Protein AF-A0A4R4FA27-F1 (afdb_monomer)

Foldseek 3Di:
DVLVVLLVVLQVLLVVLQVLLVCLLVLHDDLPPDCCVVDDPVVVVVVVPDDPVVSNVSSNVSSVLSNLSSQLSNLCSCCSPPHVVSPVVSVVSVVVSVVVVVVVVVVVVVD

Organism: NCBI:txid1796622

Structure (mmCIF, N/CA/C/O backbone):
data_AF-A0A4R4FA27-F1
#
_entry.id   AF-A0A4R4FA27-F1
#
loop_
_atom_site.group_PDB
_atom_site.id
_atom_site.type_symbol
_atom_site.label_atom_id
_atom_site.label_alt_id
_atom_site.label_comp_id
_atom_site.label_asym_id
_atom_site.label_entity_id
_atom_site.label_seq_id
_atom_site.pdbx_PDB_ins_code
_atom_site.Cartn_x
_atom_site.Cartn_y
_atom_site.Cartn_z
_atom_site.occupancy
_atom_site.B_iso_or_equiv
_atom_site.auth_seq_id
_atom_site.auth_comp_id
_atom_site.auth_asym_id
_atom_site.auth_atom_id
_atom_site.pdbx_PDB_model_num
ATOM 1 N N . MET A 1 1 ? 18.145 4.174 -18.993 1.00 73.12 1 MET A N 1
ATOM 2 C CA . MET A 1 1 ? 18.083 5.285 -18.007 1.00 73.12 1 MET A CA 1
ATOM 3 C C . MET A 1 1 ? 16.683 5.437 -17.420 1.00 73.12 1 MET A C 1
ATOM 5 O O . MET A 1 1 ? 16.555 5.297 -16.213 1.00 73.12 1 MET A O 1
ATOM 9 N N . ALA A 1 2 ? 15.638 5.653 -18.231 1.00 81.75 2 ALA A N 1
ATOM 10 C CA . ALA A 1 2 ? 14.260 5.809 -17.739 1.00 81.75 2 ALA A CA 1
ATOM 11 C C . ALA A 1 2 ? 13.735 4.589 -16.952 1.00 81.75 2 ALA A C 1
ATOM 13 O O . ALA A 1 2 ? 13.247 4.749 -15.841 1.00 81.75 2 ALA A O 1
ATOM 14 N N . GLU A 1 3 ? 13.915 3.372 -17.469 1.00 81.25 3 GLU A N 1
ATOM 15 C CA . GLU A 1 3 ? 13.501 2.121 -16.800 1.00 81.25 3 GLU A CA 1
ATOM 16 C C . GLU A 1 3 ? 14.136 1.946 -15.415 1.00 81.25 3 GLU A C 1
ATOM 18 O O . GLU A 1 3 ? 13.480 1.547 -14.454 1.00 81.25 3 GLU A O 1
ATOM 23 N N . LEU A 1 4 ? 15.412 2.319 -15.298 1.00 83.38 4 LEU A N 1
ATOM 24 C CA . LEU A 1 4 ? 16.185 2.241 -14.061 1.00 83.38 4 LEU A CA 1
ATOM 25 C C . LEU A 1 4 ? 15.641 3.230 -13.017 1.00 83.38 4 LEU A C 1
ATOM 27 O O . LEU A 1 4 ? 15.466 2.870 -11.857 1.00 83.38 4 LEU A O 1
ATOM 31 N N . ILE A 1 5 ? 15.280 4.445 -13.445 1.00 87.69 5 ILE A N 1
ATOM 32 C CA . ILE A 1 5 ? 14.634 5.453 -12.589 1.00 87.69 5 ILE A CA 1
ATOM 33 C C . ILE A 1 5 ? 13.259 4.963 -12.114 1.00 87.69 5 ILE A C 1
ATOM 35 O O . ILE A 1 5 ? 12.967 5.032 -10.921 1.00 87.69 5 ILE A O 1
ATOM 39 N N . ILE A 1 6 ? 12.426 4.437 -13.019 1.00 86.81 6 ILE A N 1
ATOM 40 C CA . ILE A 1 6 ? 11.079 3.950 -12.677 1.00 86.81 6 ILE A CA 1
ATOM 41 C C . ILE A 1 6 ? 11.171 2.790 -11.681 1.00 86.81 6 ILE A C 1
ATOM 43 O O . ILE A 1 6 ? 10.471 2.788 -10.673 1.00 86.81 6 ILE A O 1
ATOM 47 N N . THR A 1 7 ? 12.087 1.850 -11.911 1.00 86.00 7 THR A N 1
ATOM 48 C CA . THR A 1 7 ? 12.325 0.718 -11.008 1.00 86.00 7 THR A CA 1
ATOM 49 C C . THR A 1 7 ? 12.705 1.183 -9.603 1.00 86.00 7 THR A C 1
ATOM 51 O O . THR A 1 7 ? 12.173 0.672 -8.618 1.00 86.00 7 THR A O 1
ATOM 54 N N . VAL A 1 8 ? 13.590 2.180 -9.492 1.00 88.81 8 VAL A N 1
ATOM 55 C CA . VAL A 1 8 ? 13.981 2.760 -8.198 1.00 88.81 8 VAL A CA 1
ATOM 56 C C . VAL A 1 8 ? 12.784 3.405 -7.499 1.00 88.81 8 VAL A C 1
ATOM 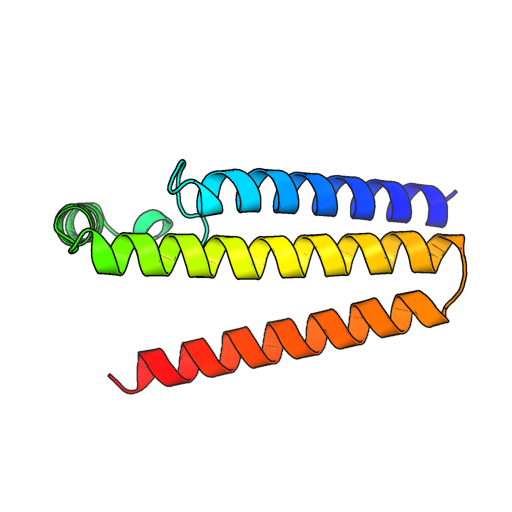58 O O . VAL A 1 8 ? 12.597 3.197 -6.301 1.00 88.81 8 VAL A O 1
ATOM 61 N N . ILE A 1 9 ? 11.934 4.131 -8.230 1.00 90.88 9 ILE A N 1
ATOM 62 C CA . ILE A 1 9 ? 10.705 4.718 -7.677 1.00 90.88 9 ILE A CA 1
ATOM 63 C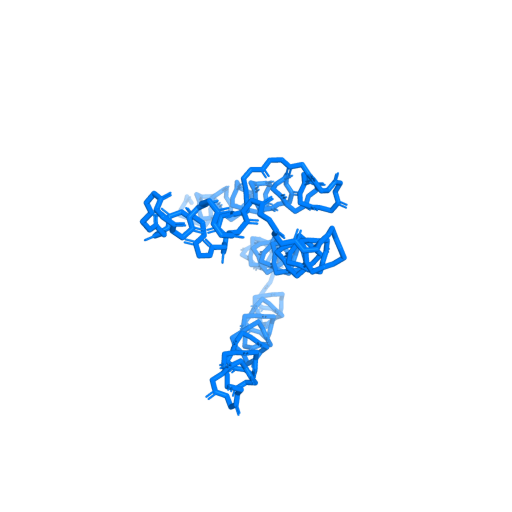 C . ILE A 1 9 ? 9.764 3.619 -7.167 1.00 90.88 9 ILE A C 1
ATOM 65 O O . ILE A 1 9 ? 9.286 3.704 -6.036 1.00 90.88 9 ILE A O 1
ATOM 69 N N . CYS A 1 10 ? 9.536 2.562 -7.951 1.00 89.19 10 CYS A N 1
ATOM 70 C CA . CYS A 1 10 ? 8.713 1.426 -7.534 1.00 89.19 10 CYS A CA 1
ATOM 71 C C . CYS A 1 10 ? 9.269 0.755 -6.270 1.00 89.19 10 CYS A C 1
ATOM 73 O O . CYS A 1 10 ? 8.511 0.474 -5.344 1.00 89.19 10 CYS A O 1
ATOM 75 N N . ALA A 1 11 ? 10.586 0.550 -6.192 1.00 88.12 11 ALA A N 1
ATOM 76 C CA . ALA A 1 11 ? 11.229 -0.029 -5.016 1.00 88.12 11 ALA A CA 1
ATOM 77 C C . ALA A 1 11 ? 11.057 0.858 -3.771 1.00 88.12 11 ALA A C 1
ATOM 79 O O . ALA A 1 11 ? 10.706 0.358 -2.703 1.00 88.12 11 ALA A O 1
ATOM 80 N N . LEU A 1 12 ? 11.237 2.176 -3.907 1.00 92.31 12 LEU A N 1
ATOM 81 C CA . LEU A 1 12 ? 11.024 3.130 -2.815 1.00 92.31 12 LEU A CA 1
ATOM 82 C C . LEU A 1 12 ? 9.573 3.108 -2.318 1.00 92.31 12 LEU A C 1
ATOM 84 O O . LEU A 1 12 ? 9.339 3.024 -1.112 1.00 92.31 12 LEU A O 1
ATOM 88 N N . LEU A 1 13 ? 8.600 3.130 -3.233 1.00 91.56 13 LEU A N 1
ATOM 89 C CA . LEU A 1 13 ? 7.179 3.052 -2.887 1.00 91.56 13 LEU A CA 1
ATOM 90 C C . LEU A 1 13 ? 6.836 1.726 -2.199 1.00 91.56 13 LEU A C 1
ATOM 92 O O . LEU A 1 13 ? 6.138 1.729 -1.185 1.00 91.56 13 LEU A O 1
ATOM 96 N N . ALA A 1 14 ? 7.372 0.607 -2.693 1.00 91.81 14 ALA A N 1
ATOM 97 C CA . ALA A 1 14 ? 7.180 -0.700 -2.076 1.00 91.81 14 ALA A CA 1
ATOM 98 C C . ALA A 1 14 ? 7.694 -0.719 -0.630 1.00 91.81 14 ALA A C 1
ATOM 100 O O . ALA A 1 14 ? 6.975 -1.147 0.273 1.00 91.81 14 ALA A O 1
ATOM 101 N N . VAL A 1 15 ? 8.902 -0.199 -0.392 1.00 92.62 15 VAL A N 1
ATOM 102 C CA . VAL A 1 15 ? 9.510 -0.133 0.945 1.00 92.62 15 VAL A CA 1
ATOM 103 C C . VAL A 1 15 ? 8.697 0.755 1.885 1.00 92.62 15 VAL A C 1
ATOM 105 O O . VAL A 1 15 ? 8.403 0.338 3.004 1.00 92.62 15 VAL A O 1
ATOM 108 N N . LEU A 1 16 ? 8.280 1.946 1.445 1.00 91.69 16 LEU A N 1
ATOM 109 C CA . LEU A 1 16 ? 7.464 2.851 2.262 1.00 91.69 16 LEU A CA 1
ATOM 110 C C . LEU A 1 16 ? 6.130 2.208 2.664 1.00 91.69 16 LEU A C 1
ATOM 112 O O . LEU A 1 16 ? 5.755 2.237 3.839 1.00 91.69 16 LEU A O 1
ATOM 116 N N . CYS A 1 17 ? 5.440 1.574 1.712 1.00 90.50 17 CYS A N 1
ATOM 117 C CA . CYS A 1 17 ? 4.193 0.863 1.980 1.00 90.50 17 CYS A CA 1
ATOM 118 C C . CYS A 1 17 ? 4.400 -0.346 2.902 1.00 90.50 17 CYS A C 1
ATOM 120 O O . CYS A 1 17 ? 3.561 -0.598 3.767 1.00 90.50 17 CYS A O 1
ATOM 122 N N . LEU A 1 18 ? 5.516 -1.064 2.766 1.00 91.00 18 LEU A N 1
ATOM 123 C CA . LEU A 1 18 ? 5.845 -2.210 3.609 1.00 91.00 18 LEU A CA 1
ATOM 124 C C . LEU A 1 18 ? 6.137 -1.784 5.053 1.00 91.00 18 LEU A C 1
ATOM 126 O O . LEU A 1 18 ? 5.587 -2.370 5.983 1.00 91.00 18 LEU A O 1
ATOM 130 N N . ILE A 1 19 ? 6.940 -0.732 5.244 1.00 91.06 19 ILE A N 1
ATOM 131 C CA . ILE A 1 19 ? 7.225 -0.149 6.562 1.00 91.06 19 ILE A CA 1
ATOM 132 C C . ILE A 1 19 ? 5.917 0.264 7.236 1.00 91.06 19 ILE A C 1
ATOM 134 O O . ILE A 1 19 ? 5.646 -0.141 8.368 1.00 91.06 19 ILE A O 1
ATOM 138 N N . TYR A 1 20 ? 5.075 1.020 6.530 1.00 87.56 20 TYR A N 1
ATOM 139 C CA . TYR A 1 20 ? 3.782 1.438 7.059 1.00 87.56 20 TYR A CA 1
ATOM 140 C C . TYR A 1 20 ? 2.875 0.238 7.383 1.00 87.56 20 TYR A C 1
ATOM 142 O O . TYR A 1 20 ? 2.278 0.196 8.458 1.00 87.56 20 TYR A O 1
ATOM 150 N N . GLY A 1 21 ? 2.829 -0.777 6.513 1.00 86.19 21 GLY A N 1
ATOM 151 C CA . GLY A 1 21 ? 2.091 -2.016 6.754 1.00 86.19 21 GLY A CA 1
ATOM 152 C C . GLY A 1 21 ? 2.553 -2.749 8.018 1.00 86.19 21 G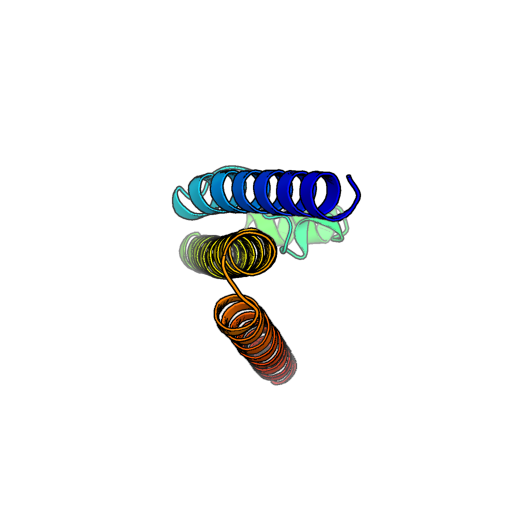LY A C 1
ATOM 153 O O . GLY A 1 21 ? 1.717 -3.194 8.801 1.00 86.19 21 GLY A O 1
ATOM 154 N N . ILE A 1 22 ? 3.865 -2.806 8.280 1.00 88.38 22 ILE A N 1
ATOM 155 C CA . ILE A 1 22 ? 4.431 -3.394 9.507 1.00 88.38 22 ILE A CA 1
ATOM 156 C C . ILE A 1 22 ? 3.994 -2.603 10.742 1.00 88.38 22 ILE A C 1
ATOM 158 O O . ILE A 1 22 ? 3.555 -3.208 11.722 1.00 88.38 22 ILE A O 1
ATOM 162 N N . PHE A 1 23 ? 4.084 -1.271 10.719 1.00 86.00 23 PHE A N 1
ATOM 163 C CA . PHE A 1 23 ? 3.616 -0.441 11.835 1.00 86.00 23 PHE A CA 1
ATOM 164 C C . PHE A 1 23 ? 2.121 -0.647 12.099 1.00 86.00 23 PHE A C 1
ATOM 166 O O . PHE A 1 23 ? 1.728 -0.876 13.246 1.00 86.00 23 PHE A O 1
ATOM 173 N N . ALA A 1 24 ? 1.310 -0.656 11.039 1.00 84.62 24 ALA A N 1
ATOM 174 C CA . ALA A 1 24 ? -0.124 -0.872 11.136 1.00 84.62 24 ALA A CA 1
ATOM 175 C C . ALA A 1 24 ? -0.467 -2.278 11.660 1.00 84.62 24 ALA A C 1
ATOM 177 O O . ALA A 1 24 ? -1.347 -2.419 12.505 1.00 84.62 24 ALA A O 1
ATOM 178 N N . TRP A 1 25 ? 0.276 -3.311 11.250 1.00 85.12 25 TRP A N 1
ATOM 179 C CA . TRP A 1 25 ? 0.110 -4.682 11.748 1.00 85.12 25 TRP A CA 1
ATOM 180 C C . TRP A 1 25 ? 0.386 -4.803 13.252 1.00 85.12 25 TRP A C 1
ATOM 182 O O . TRP A 1 25 ? -0.256 -5.586 13.949 1.00 85.12 25 TRP A O 1
ATOM 192 N N . HIS A 1 26 ? 1.306 -3.986 13.769 1.00 85.56 26 HIS A N 1
ATOM 193 C CA . HIS A 1 26 ? 1.608 -3.890 15.198 1.00 85.56 26 HIS A CA 1
ATOM 194 C C . HIS A 1 26 ? 0.711 -2.890 15.945 1.00 85.56 26 HIS A C 1
ATOM 196 O O . HIS A 1 26 ? 1.005 -2.555 17.093 1.00 85.56 26 HIS A O 1
ATOM 202 N N . TYR A 1 27 ? -0.373 -2.410 15.323 1.00 80.38 27 TYR A N 1
ATOM 203 C CA . TYR A 1 27 ? -1.308 -1.436 15.900 1.00 80.38 27 TYR A CA 1
ATOM 204 C C . TYR A 1 27 ? -0.633 -0.121 16.331 1.00 80.38 27 TYR A C 1
ATOM 206 O O . TYR A 1 27 ? -1.038 0.505 17.317 1.00 80.38 27 TYR A O 1
ATOM 214 N N . ARG A 1 28 ? 0.435 0.279 15.627 1.00 74.56 28 ARG A N 1
ATOM 215 C CA . ARG A 1 28 ? 1.254 1.461 15.926 1.00 74.56 28 ARG A CA 1
ATOM 216 C C . ARG A 1 28 ? 1.160 2.503 14.816 1.00 74.56 28 ARG A C 1
ATOM 218 O O . ARG A 1 28 ? 1.019 2.175 13.643 1.00 74.56 28 ARG A O 1
ATOM 225 N N . GLY A 1 29 ? 1.334 3.764 15.207 1.00 71.00 29 GLY A N 1
ATOM 226 C CA . GLY A 1 29 ? 1.376 4.903 14.290 1.00 71.00 29 GLY A CA 1
ATOM 227 C C . GLY A 1 29 ? -0.007 5.394 13.847 1.00 71.00 29 GLY A C 1
ATOM 228 O O . GLY A 1 29 ? -1.023 4.780 14.181 1.00 71.00 29 GLY A O 1
ATOM 229 N N . PRO A 1 30 ? -0.067 6.527 13.133 1.00 67.44 30 PRO A N 1
ATOM 230 C CA . PRO A 1 30 ? -1.316 7.055 12.599 1.00 67.44 30 PRO A CA 1
ATOM 231 C C . PRO A 1 30 ? -1.841 6.144 11.485 1.00 67.44 30 PRO A C 1
ATOM 233 O O . PRO A 1 30 ? -1.082 5.738 10.607 1.00 67.44 30 PRO A O 1
ATOM 236 N N . ILE A 1 31 ? -3.141 5.841 11.490 1.00 68.06 31 ILE A N 1
ATOM 237 C CA . ILE A 1 31 ? -3.765 5.152 10.358 1.00 68.06 31 ILE A CA 1
ATOM 238 C C . ILE A 1 31 ? -4.009 6.200 9.269 1.00 68.06 31 ILE A C 1
ATOM 240 O O . ILE A 1 31 ? -4.947 6.989 9.361 1.00 68.06 31 ILE A O 1
ATOM 244 N N . LEU A 1 32 ? -3.171 6.187 8.232 1.00 61.94 32 LEU A N 1
ATOM 245 C CA . LEU A 1 32 ? -3.254 7.090 7.080 1.00 61.94 32 LEU A CA 1
ATOM 246 C C . LEU A 1 32 ? -4.580 6.970 6.311 1.00 61.94 32 LEU A C 1
ATOM 248 O O . LEU A 1 32 ? -5.005 7.912 5.655 1.00 61.94 32 LEU A O 1
ATOM 252 N N . MET A 1 33 ? -5.240 5.815 6.426 1.00 57.16 33 MET A N 1
ATOM 253 C CA . MET A 1 33 ? -6.507 5.498 5.761 1.00 57.16 33 MET A CA 1
ATOM 254 C C . MET A 1 33 ? -7.752 5.794 6.611 1.00 57.16 33 MET A C 1
ATOM 256 O O . MET A 1 33 ? -8.867 5.525 6.176 1.00 57.16 33 MET A O 1
ATOM 260 N N . ASN A 1 34 ? -7.581 6.262 7.849 1.00 57.12 34 ASN A N 1
ATOM 261 C CA . ASN A 1 34 ? -8.694 6.433 8.774 1.00 57.12 34 ASN A CA 1
ATOM 262 C C . ASN A 1 34 ? -9.290 7.838 8.621 1.00 57.12 34 ASN A C 1
ATOM 264 O O . ASN A 1 34 ? -8.558 8.812 8.422 1.00 57.12 34 ASN A O 1
ATOM 268 N N . LYS A 1 35 ? -10.616 7.942 8.796 1.00 55.41 35 LYS A N 1
ATOM 269 C CA . LYS A 1 35 ? -11.351 9.208 8.945 1.00 55.41 35 LYS A CA 1
ATOM 270 C C . LYS A 1 35 ? -10.607 10.184 9.857 1.00 55.41 35 LYS A C 1
ATOM 272 O O . LYS A 1 35 ? -10.615 11.367 9.579 1.00 55.41 35 LYS A O 1
ATOM 277 N N . TYR A 1 36 ? -9.87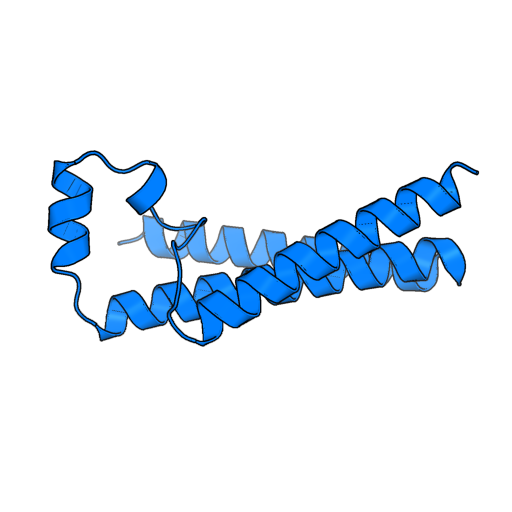9 9.690 10.859 1.00 52.66 36 TYR A N 1
ATOM 278 C CA . TYR A 1 36 ? -9.019 10.447 11.779 1.00 52.66 36 TYR A CA 1
ATOM 279 C C . TYR A 1 36 ? -8.175 11.592 11.193 1.00 52.66 36 TYR A C 1
ATOM 281 O O . TYR A 1 36 ? -8.001 12.607 11.869 1.00 52.66 36 TYR A O 1
ATOM 289 N N . LEU A 1 37 ? -7.609 11.436 9.991 1.00 54.09 37 LEU A N 1
ATOM 290 C CA . LEU A 1 37 ? -6.778 12.483 9.374 1.00 54.09 37 LEU A CA 1
ATOM 291 C C . LEU A 1 37 ? -7.594 13.618 8.762 1.00 54.09 37 LEU A C 1
ATOM 293 O O . LEU A 1 37 ? -7.110 14.743 8.690 1.00 54.09 37 LEU A O 1
ATOM 297 N N . LEU A 1 38 ? -8.816 13.310 8.335 1.00 56.72 38 LEU A N 1
ATOM 298 C CA . LEU A 1 38 ? -9.759 14.244 7.719 1.00 56.72 38 LEU A CA 1
ATOM 299 C C . LEU A 1 38 ? -10.872 14.670 8.691 1.00 56.72 38 LEU A C 1
ATOM 301 O O . LEU A 1 38 ? -11.672 15.541 8.367 1.00 56.72 38 LEU A O 1
ATOM 305 N N . ALA A 1 39 ? -10.915 14.052 9.869 1.00 58.75 39 ALA A N 1
ATOM 306 C CA . ALA A 1 39 ? -11.929 14.227 10.889 1.00 58.75 39 ALA A CA 1
ATOM 307 C C . ALA A 1 39 ? -11.751 15.552 11.631 1.00 58.75 39 ALA A C 1
ATOM 309 O O . ALA A 1 39 ? -10.628 15.957 11.960 1.00 58.75 39 ALA A O 1
ATOM 310 N N . SER A 1 40 ? -12.872 16.195 11.957 1.00 60.84 40 SER A N 1
ATOM 311 C CA . SER A 1 40 ? -12.877 17.366 12.838 1.00 60.84 40 SER A CA 1
ATOM 312 C C . SER A 1 40 ? -12.378 16.994 14.243 1.00 60.84 40 SER A C 1
ATOM 314 O O . SER A 1 40 ? -12.347 15.821 14.630 1.00 60.84 40 SER A O 1
ATOM 316 N N . ASP A 1 41 ? -11.995 17.980 15.057 1.00 65.44 41 ASP A N 1
ATOM 317 C CA . ASP A 1 41 ? -11.523 17.711 16.423 1.00 65.44 41 ASP A CA 1
ATOM 318 C C . ASP A 1 41 ? -12.592 17.053 17.322 1.00 65.44 41 ASP A C 1
ATOM 320 O O . ASP A 1 41 ? -12.249 16.393 18.307 1.00 65.44 41 ASP A O 1
ATOM 324 N N . GLU A 1 42 ? -13.876 17.155 16.966 1.00 60.38 42 GLU A N 1
ATOM 325 C CA . GLU A 1 42 ? -14.976 16.443 17.628 1.00 60.38 42 GLU A CA 1
ATOM 326 C C . GLU A 1 42 ? -15.046 14.967 17.211 1.00 60.38 42 GLU A C 1
ATOM 328 O O . GLU A 1 42 ? -15.149 14.084 18.067 1.00 60.38 42 GLU A O 1
ATOM 333 N N . GLU A 1 43 ? -14.891 14.669 15.921 1.00 59.12 43 GLU A N 1
ATOM 334 C CA . GLU A 1 43 ? -14.839 13.295 15.410 1.00 59.12 43 GLU A CA 1
ATOM 335 C C . GLU A 1 43 ? -13.595 12.549 15.911 1.00 59.12 43 GLU A C 1
ATOM 337 O O . GLU A 1 43 ? -13.681 11.376 16.275 1.00 59.12 43 GLU A O 1
ATOM 342 N N . LYS A 1 44 ? -12.450 13.233 16.048 1.00 63.00 44 LYS A N 1
ATOM 343 C CA . LYS A 1 44 ? -11.241 12.665 16.672 1.00 63.00 44 LYS A CA 1
ATOM 344 C C . LYS A 1 44 ? -11.471 12.236 18.123 1.00 63.00 44 LYS A C 1
ATOM 346 O O . LYS A 1 44 ? -10.879 11.247 18.563 1.00 63.00 44 LYS A O 1
ATOM 351 N N . ARG A 1 45 ? -12.318 12.955 18.876 1.00 60.72 45 ARG A N 1
ATOM 352 C CA . ARG A 1 45 ? -12.703 12.592 20.256 1.00 60.72 45 ARG A CA 1
ATOM 353 C C . ARG A 1 45 ? -13.674 11.414 20.285 1.00 60.72 45 ARG A C 1
ATOM 355 O O . ARG A 1 45 ? -13.561 10.578 21.178 1.00 60.72 45 ARG A O 1
ATOM 362 N N . ALA A 1 46 ? -14.593 11.329 19.325 1.00 60.28 46 ALA A N 1
ATOM 363 C CA . ALA A 1 46 ? -15.499 10.190 19.181 1.00 60.28 46 ALA A CA 1
ATOM 364 C C . ALA A 1 46 ? -14.736 8.910 18.803 1.00 60.28 46 ALA A C 1
ATOM 366 O O . ALA A 1 46 ? -14.898 7.877 19.449 1.00 60.28 46 ALA A O 1
ATOM 367 N N . LEU A 1 47 ? -13.811 9.005 17.848 1.00 60.06 47 LEU A N 1
ATOM 368 C CA . LEU A 1 47 ? -12.925 7.908 17.469 1.00 60.06 47 LEU A CA 1
ATOM 369 C C . LEU A 1 47 ? -11.951 7.515 18.603 1.00 60.06 47 LEU A C 1
ATOM 371 O O . LEU A 1 47 ? -11.559 6.356 18.705 1.00 60.06 47 LEU A O 1
ATOM 375 N N . ALA A 1 48 ? -11.603 8.432 19.519 1.00 62.50 48 ALA A N 1
ATOM 376 C CA . ALA A 1 48 ? -10.759 8.102 20.678 1.00 62.50 48 ALA A CA 1
ATOM 377 C C . ALA A 1 48 ? -11.497 7.207 21.686 1.00 62.50 48 ALA A C 1
ATOM 379 O O . ALA A 1 48 ? -10.867 6.537 22.504 1.00 62.50 48 ALA A O 1
ATOM 380 N N . ARG A 1 49 ? -12.833 7.198 21.612 1.00 66.25 49 ARG A N 1
ATOM 381 C CA . ARG A 1 49 ? -13.727 6.342 22.394 1.00 66.25 49 ARG A CA 1
ATOM 382 C C . ARG A 1 49 ? -14.137 5.071 21.646 1.00 66.25 49 ARG A C 1
ATOM 384 O O . ARG A 1 49 ? -14.933 4.314 22.196 1.00 66.25 49 ARG A O 1
ATOM 391 N N . GLN A 1 50 ? -13.618 4.818 20.437 1.00 67.94 50 GLN A N 1
ATOM 392 C CA . GLN A 1 50 ? -13.929 3.577 19.730 1.00 67.94 50 GLN A CA 1
ATOM 393 C C . GLN A 1 50 ? -13.495 2.354 20.547 1.00 67.94 50 GLN A C 1
ATOM 395 O O . GLN A 1 50 ? -12.425 2.369 21.174 1.00 67.94 50 GLN A O 1
ATOM 400 N N . PRO A 1 51 ? -14.280 1.264 20.501 1.00 75.56 51 PRO A N 1
ATOM 401 C CA . PRO A 1 51 ? -13.879 -0.006 21.073 1.00 75.56 51 PRO A CA 1
ATOM 402 C C . PRO A 1 51 ? -12.514 -0.421 20.521 1.00 75.56 51 PRO A C 1
ATOM 404 O O . PRO A 1 51 ? -12.241 -0.329 19.321 1.00 75.56 51 PRO A O 1
ATOM 407 N N . LYS A 1 52 ? -11.645 -0.930 21.399 1.00 76.44 52 LYS A N 1
ATOM 408 C CA . LYS A 1 52 ? -10.296 -1.397 21.030 1.00 76.44 52 LYS A CA 1
ATOM 409 C C . LYS A 1 52 ? -10.330 -2.423 19.888 1.00 76.44 52 LYS A C 1
ATOM 411 O O . LYS A 1 52 ? -9.387 -2.520 19.109 1.00 76.44 52 LYS A O 1
ATOM 416 N N . GLU A 1 53 ? -11.416 -3.181 19.802 1.00 77.38 53 GLU A N 1
ATOM 417 C CA . GLU A 1 53 ? -11.637 -4.221 18.805 1.00 77.38 53 GLU A CA 1
ATOM 418 C C . GLU A 1 53 ? -11.885 -3.657 17.398 1.00 77.38 53 GLU A C 1
ATOM 420 O O . GLU A 1 53 ? -11.220 -4.092 16.457 1.00 77.38 53 GLU A O 1
ATOM 425 N N . GLU A 1 54 ? -12.723 -2.623 17.271 1.00 74.44 54 GLU A N 1
ATOM 426 C CA . GLU A 1 54 ? -12.943 -1.896 16.011 1.00 74.44 54 GLU A CA 1
ATOM 427 C C . GLU A 1 54 ? -11.658 -1.214 15.540 1.00 74.44 54 GLU A C 1
ATOM 429 O O . GLU A 1 54 ? -11.236 -1.386 14.397 1.00 74.44 54 GLU A O 1
ATOM 434 N N . ARG A 1 55 ? -10.941 -0.553 16.457 1.00 73.31 55 ARG A N 1
ATOM 435 C CA . ARG A 1 55 ? -9.660 0.089 16.135 1.00 73.31 55 ARG A CA 1
ATOM 436 C C . ARG A 1 55 ? -8.643 -0.915 15.586 1.00 73.31 55 ARG A C 1
ATOM 438 O O . ARG A 1 55 ? -7.925 -0.637 14.627 1.00 73.31 55 ARG A O 1
ATOM 445 N N . ASN A 1 56 ? -8.571 -2.102 16.186 1.00 80.44 56 ASN A N 1
ATOM 446 C CA . ASN A 1 56 ? -7.682 -3.169 15.729 1.00 80.44 56 ASN A CA 1
ATOM 447 C C . ASN A 1 56 ? -8.119 -3.770 14.382 1.00 80.44 56 ASN A C 1
ATOM 449 O O . ASN A 1 56 ? -7.282 -4.324 13.665 1.00 80.44 56 ASN A O 1
ATOM 453 N N . ALA A 1 57 ? -9.406 -3.716 14.036 1.00 79.50 57 ALA A N 1
ATOM 454 C CA .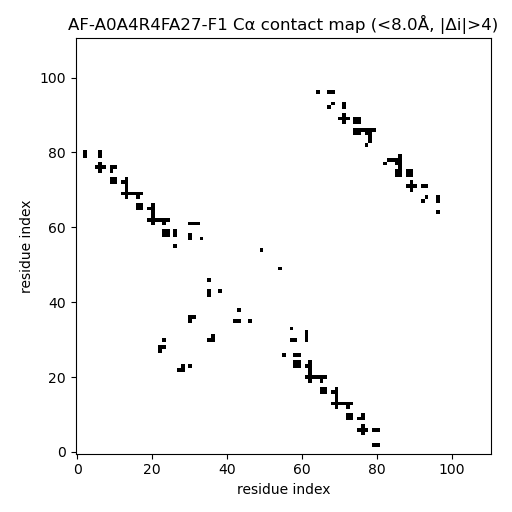 ALA A 1 57 ? -9.881 -4.109 12.714 1.00 79.50 57 ALA A CA 1
ATOM 455 C C . ALA A 1 57 ? -9.390 -3.121 11.643 1.00 79.50 57 ALA A C 1
ATOM 457 O O . ALA A 1 57 ? -8.823 -3.561 10.641 1.00 79.50 57 ALA A O 1
ATOM 458 N N . ASP A 1 58 ? -9.470 -1.815 11.909 1.00 77.50 58 ASP A N 1
ATOM 459 C CA . ASP A 1 58 ? -8.997 -0.766 10.994 1.00 77.50 58 ASP A CA 1
ATOM 460 C C . ASP A 1 58 ? -7.488 -0.844 10.739 1.00 77.50 58 ASP A C 1
ATOM 462 O O . ASP A 1 58 ? -7.033 -0.763 9.598 1.00 77.50 58 ASP A O 1
ATOM 466 N N . TYR A 1 59 ? -6.690 -1.070 11.787 1.00 81.00 59 TYR A N 1
ATOM 467 C CA . TYR A 1 59 ? -5.244 -1.284 11.655 1.00 81.00 59 TYR A CA 1
ATOM 468 C C . TYR A 1 59 ? -4.913 -2.512 10.803 1.00 81.00 59 TYR A C 1
ATOM 470 O O . TYR A 1 59 ? -4.034 -2.453 9.942 1.00 81.00 59 TYR A O 1
ATOM 478 N N . ARG A 1 60 ? -5.634 -3.623 11.004 1.00 83.75 60 ARG A N 1
ATOM 479 C CA . ARG A 1 60 ? -5.453 -4.841 10.201 1.00 83.75 60 ARG A CA 1
ATOM 480 C C . ARG A 1 60 ? -5.867 -4.624 8.751 1.00 83.75 60 ARG A C 1
ATOM 482 O O . ARG A 1 60 ? -5.192 -5.131 7.857 1.00 83.75 60 ARG A O 1
ATOM 489 N N . TYR A 1 61 ? -6.937 -3.873 8.510 1.00 82.94 61 TYR A N 1
ATOM 490 C CA . TYR A 1 61 ? -7.356 -3.489 7.166 1.00 82.94 61 TYR A CA 1
ATOM 491 C C . TYR A 1 61 ? -6.293 -2.623 6.479 1.00 82.94 61 TYR A C 1
ATOM 493 O O . TYR A 1 61 ? -5.825 -2.968 5.394 1.00 82.94 61 TYR A O 1
ATOM 501 N N . ALA A 1 62 ? -5.833 -1.562 7.148 1.00 82.12 62 ALA A N 1
ATOM 502 C CA . ALA A 1 62 ? -4.790 -0.683 6.634 1.00 82.12 62 ALA A CA 1
ATOM 503 C C . ALA A 1 62 ? -3.499 -1.457 6.328 1.00 82.12 62 ALA A C 1
ATOM 505 O O . ALA A 1 62 ? -2.937 -1.300 5.248 1.00 82.12 62 ALA A O 1
ATOM 506 N N . ALA A 1 63 ? -3.074 -2.353 7.224 1.00 85.69 63 ALA A N 1
ATOM 507 C CA . ALA A 1 63 ? -1.899 -3.191 7.010 1.00 85.69 63 ALA A CA 1
ATOM 508 C C . ALA A 1 63 ? -2.040 -4.090 5.771 1.00 85.69 63 ALA A C 1
ATOM 510 O O . ALA A 1 63 ? -1.124 -4.148 4.952 1.00 85.69 63 ALA A O 1
ATOM 511 N N . LYS A 1 64 ? -3.196 -4.749 5.589 1.00 86.06 64 LYS A N 1
ATOM 512 C CA . LYS A 1 64 ? -3.470 -5.595 4.414 1.00 86.06 64 LYS A CA 1
ATOM 513 C C . LYS A 1 64 ? -3.398 -4.805 3.110 1.00 86.06 64 LYS A C 1
ATOM 515 O O . LYS A 1 64 ? -2.730 -5.247 2.178 1.00 86.06 64 LYS A O 1
ATOM 520 N N . ILE A 1 65 ? -4.043 -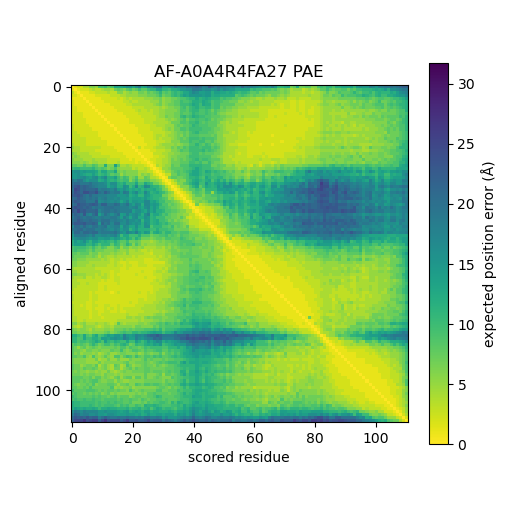3.637 3.055 1.00 86.62 65 ILE A N 1
ATOM 521 C CA . ILE A 1 65 ? -4.003 -2.766 1.873 1.00 86.62 65 ILE A CA 1
ATOM 522 C C . ILE A 1 65 ? -2.567 -2.335 1.575 1.00 86.62 65 ILE A C 1
ATOM 524 O O . ILE A 1 65 ? -2.114 -2.427 0.437 1.00 86.62 65 ILE A O 1
ATOM 528 N N . SER A 1 66 ? -1.820 -1.908 2.591 1.00 87.88 66 SER A N 1
ATOM 529 C CA . SER A 1 66 ? -0.450 -1.438 2.402 1.00 87.88 66 SER A CA 1
ATOM 530 C C . SER A 1 66 ? 0.508 -2.543 1.972 1.00 87.88 66 SER A C 1
ATOM 532 O O . SER A 1 66 ? 1.341 -2.302 1.102 1.00 87.88 66 SER A O 1
ATOM 534 N N . PHE A 1 67 ? 0.361 -3.765 2.490 1.00 88.94 67 PHE A N 1
ATOM 535 C CA . PHE A 1 67 ? 1.126 -4.913 2.000 1.00 88.94 67 PHE A CA 1
ATOM 536 C C . PHE A 1 67 ? 0.771 -5.282 0.561 1.00 88.94 67 PHE A C 1
ATOM 538 O O . PHE A 1 67 ? 1.671 -5.568 -0.226 1.00 88.94 67 PHE A O 1
ATOM 545 N N . ALA A 1 68 ? -0.508 -5.225 0.186 1.00 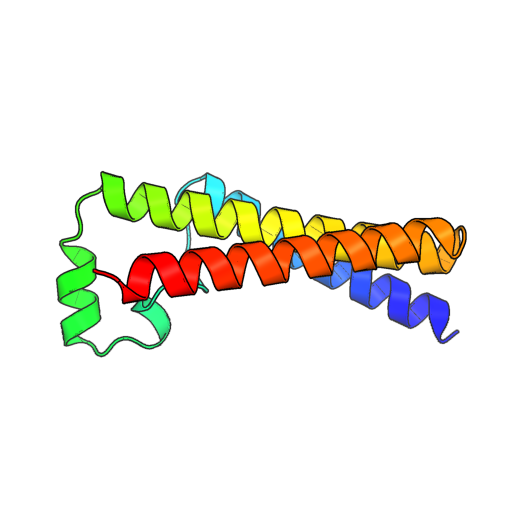87.94 68 ALA A N 1
ATOM 546 C CA . ALA A 1 68 ? -0.924 -5.473 -1.190 1.00 87.94 68 ALA A CA 1
ATOM 547 C C . ALA A 1 68 ? -0.352 -4.419 -2.156 1.00 87.94 68 ALA A C 1
ATOM 549 O O . ALA A 1 68 ? 0.157 -4.773 -3.218 1.00 87.94 68 ALA A O 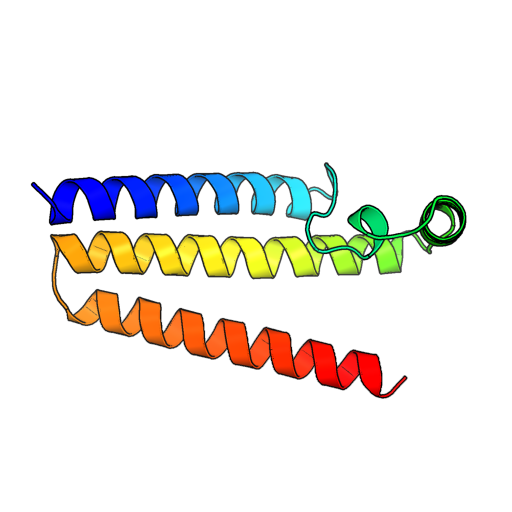1
ATOM 550 N N . ILE A 1 69 ? -0.361 -3.137 -1.772 1.00 88.75 69 ILE A N 1
ATOM 551 C CA . ILE A 1 69 ? 0.243 -2.053 -2.563 1.00 88.75 69 ILE A CA 1
ATOM 552 C C . ILE A 1 69 ? 1.764 -2.238 -2.661 1.00 88.75 69 ILE A C 1
ATOM 554 O O . ILE A 1 69 ? 2.332 -2.079 -3.740 1.00 88.75 69 ILE A O 1
ATOM 558 N N . ALA A 1 70 ? 2.429 -2.620 -1.567 1.00 90.44 70 ALA A N 1
ATOM 559 C CA . ALA A 1 70 ? 3.862 -2.906 -1.583 1.00 90.44 70 ALA A CA 1
ATOM 560 C C . ALA A 1 70 ? 4.204 -4.045 -2.556 1.00 90.44 70 ALA A C 1
ATOM 562 O O . ALA A 1 70 ? 5.136 -3.923 -3.350 1.00 90.44 70 ALA A O 1
ATOM 563 N N . LEU A 1 71 ? 3.414 -5.123 -2.538 1.00 88.75 71 LEU A N 1
ATOM 564 C CA . LEU A 1 71 ? 3.569 -6.254 -3.450 1.00 88.75 71 LEU A CA 1
ATOM 565 C C . LEU A 1 71 ? 3.338 -5.849 -4.913 1.00 88.75 71 LEU A C 1
ATOM 567 O O . LEU A 1 71 ? 4.110 -6.245 -5.785 1.00 88.75 71 LEU A O 1
ATOM 571 N N . MET A 1 72 ? 2.319 -5.028 -5.181 1.00 90.75 72 MET A N 1
ATOM 572 C CA . MET A 1 72 ? 2.025 -4.495 -6.515 1.00 90.75 72 MET A CA 1
ATOM 573 C C . MET A 1 72 ? 3.213 -3.704 -7.079 1.00 90.75 72 MET A C 1
ATOM 575 O O . MET A 1 72 ? 3.615 -3.938 -8.222 1.00 90.75 72 MET A O 1
ATOM 579 N N . TRP A 1 73 ? 3.806 -2.810 -6.280 1.00 89.81 73 TRP A 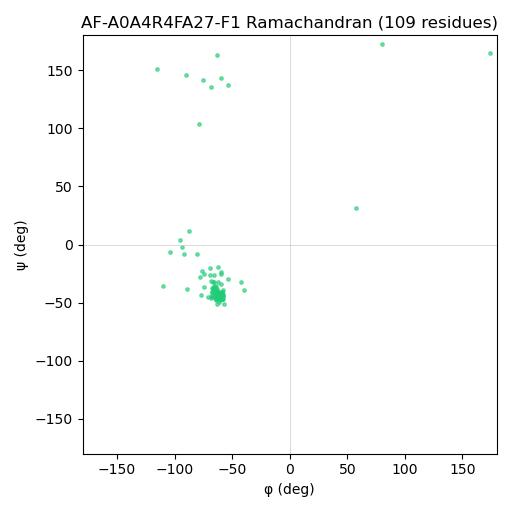N 1
ATOM 580 C CA . TRP A 1 73 ? 4.978 -2.027 -6.685 1.00 89.81 73 TRP A CA 1
ATOM 581 C C . TRP A 1 73 ? 6.230 -2.882 -6.871 1.00 89.81 73 TRP A C 1
ATOM 583 O O . TRP A 1 73 ? 6.990 -2.652 -7.811 1.00 89.81 73 TRP A O 1
ATOM 593 N N . LEU A 1 74 ? 6.425 -3.897 -6.027 1.00 87.88 74 LEU A N 1
ATOM 594 C CA . LEU A 1 74 ? 7.524 -4.850 -6.173 1.00 87.88 74 LEU A CA 1
ATOM 595 C C . LEU A 1 74 ? 7.409 -5.636 -7.490 1.00 87.88 74 LEU A C 1
ATOM 597 O O . LEU A 1 74 ? 8.380 -5.728 -8.236 1.00 87.88 74 LEU A O 1
ATOM 601 N N . MET A 1 75 ? 6.216 -6.149 -7.809 1.00 86.94 75 MET A N 1
ATOM 602 C CA . MET A 1 75 ? 5.950 -6.858 -9.068 1.00 86.94 75 MET A CA 1
ATOM 603 C C . MET A 1 75 ? 6.121 -5.940 -10.286 1.00 86.94 75 MET A C 1
ATOM 605 O O . MET A 1 75 ? 6.700 -6.365 -11.282 1.00 86.94 75 MET A O 1
ATOM 609 N N . ALA A 1 76 ? 5.681 -4.677 -10.198 1.00 85.12 76 ALA A N 1
ATOM 610 C CA . ALA A 1 76 ? 5.881 -3.688 -11.260 1.00 85.12 76 ALA A CA 1
ATOM 611 C C . ALA A 1 76 ? 7.372 -3.432 -11.517 1.00 85.12 76 ALA A C 1
ATOM 613 O O . ALA A 1 76 ? 7.820 -3.509 -12.658 1.00 85.12 76 ALA A O 1
ATOM 614 N N . GLY A 1 77 ? 8.146 -3.178 -10.457 1.00 84.69 77 GLY A N 1
ATOM 615 C CA . GLY A 1 77 ? 9.588 -2.948 -10.559 1.00 84.69 77 GLY A CA 1
ATOM 616 C C . GLY A 1 77 ? 10.336 -4.158 -11.123 1.00 84.69 77 GLY A C 1
ATOM 617 O O . GLY A 1 77 ? 11.172 -4.005 -12.007 1.00 84.69 77 GLY A O 1
ATOM 618 N N . LEU A 1 78 ? 9.996 -5.371 -10.671 1.00 84.06 78 LEU A N 1
ATOM 619 C CA . LEU A 1 78 ? 10.578 -6.607 -11.205 1.00 84.06 78 LEU A CA 1
ATOM 620 C C . LEU A 1 78 ? 10.200 -6.839 -12.673 1.00 84.06 78 LEU A C 1
ATOM 622 O O . LEU A 1 78 ? 11.057 -7.257 -13.450 1.00 84.06 78 LEU A O 1
ATOM 626 N N . GLY A 1 79 ? 8.961 -6.541 -13.072 1.00 82.38 79 GLY A N 1
ATOM 627 C CA . GLY A 1 79 ? 8.518 -6.675 -14.462 1.00 82.38 79 GLY A CA 1
ATOM 628 C C . GLY A 1 79 ? 9.221 -5.727 -15.425 1.00 82.38 79 GLY A C 1
ATOM 629 O O . GLY A 1 79 ? 9.506 -6.109 -16.553 1.00 82.38 79 GLY A O 1
ATOM 630 N N . ILE A 1 80 ? 9.604 -4.535 -14.968 1.00 82.44 80 ILE A N 1
ATOM 631 C CA . ILE A 1 80 ? 10.404 -3.605 -15.778 1.00 82.44 80 ILE A CA 1
ATOM 632 C C . ILE A 1 80 ? 11.815 -4.161 -16.048 1.00 82.44 80 ILE A C 1
ATOM 634 O O . ILE A 1 80 ? 12.376 -3.892 -17.104 1.00 82.44 80 ILE A O 1
ATOM 638 N N . ILE A 1 81 ? 12.388 -4.942 -15.121 1.00 79.75 81 ILE A N 1
ATOM 639 C CA . ILE A 1 81 ? 13.754 -5.482 -15.250 1.00 79.75 81 ILE A CA 1
ATOM 640 C C . ILE A 1 81 ? 13.790 -6.843 -15.961 1.00 79.75 81 ILE A C 1
ATOM 642 O O . ILE A 1 81 ? 14.744 -7.124 -16.682 1.00 79.75 81 ILE A O 1
ATOM 646 N N . THR A 1 82 ? 12.815 -7.720 -15.696 1.00 79.00 82 THR A N 1
ATOM 647 C CA . THR A 1 82 ? 12.933 -9.156 -16.016 1.00 79.00 82 THR A CA 1
ATOM 648 C C . THR A 1 82 ? 12.036 -9.648 -17.149 1.00 79.00 82 THR A C 1
ATOM 650 O O . THR A 1 82 ? 12.516 -10.506 -17.879 1.00 79.00 82 THR A O 1
ATOM 653 N N . ASP A 1 83 ? 10.802 -9.134 -17.311 1.00 69.25 83 ASP A N 1
ATOM 654 C CA . ASP A 1 83 ? 9.917 -9.310 -18.489 1.00 69.25 83 ASP A CA 1
ATOM 655 C C . ASP A 1 83 ? 8.502 -8.704 -18.258 1.00 69.25 83 ASP A C 1
ATOM 657 O O . ASP A 1 83 ? 8.048 -8.541 -17.120 1.00 69.25 83 ASP A O 1
ATOM 661 N N . ILE A 1 84 ? 7.721 -8.516 -19.332 1.00 66.62 84 ILE A N 1
ATOM 662 C CA . ILE A 1 84 ? 6.327 -8.010 -19.340 1.00 66.62 84 ILE A CA 1
ATOM 663 C C . ILE A 1 84 ? 5.363 -8.895 -18.519 1.00 66.62 84 ILE A C 1
ATOM 665 O O . ILE A 1 84 ? 4.346 -8.421 -18.006 1.00 66.62 84 ILE A O 1
ATOM 669 N N . LEU A 1 85 ? 5.666 -10.182 -18.341 1.00 70.44 85 LEU A N 1
ATOM 670 C CA . LEU A 1 85 ? 4.803 -11.135 -17.626 1.00 70.44 85 LEU A CA 1
ATOM 671 C C . LEU A 1 85 ? 4.556 -10.744 -16.156 1.00 70.44 85 LEU A C 1
ATOM 673 O O . LEU A 1 85 ? 3.424 -10.821 -15.678 1.00 70.44 85 LEU A O 1
ATOM 677 N N . LEU A 1 86 ? 5.580 -10.258 -15.446 1.00 73.38 86 LEU A N 1
ATOM 678 C CA . LEU A 1 86 ? 5.425 -9.783 -14.061 1.00 73.38 86 LEU A CA 1
ATOM 679 C C . LEU A 1 86 ? 4.708 -8.427 -13.988 1.00 73.38 86 LEU A C 1
ATOM 681 O O . LEU A 1 86 ? 4.036 -8.130 -12.998 1.00 73.38 86 LEU A O 1
ATOM 685 N N . MET A 1 87 ? 4.786 -7.625 -15.053 1.00 75.50 87 MET A N 1
ATOM 686 C CA . MET A 1 87 ? 4.032 -6.377 -15.159 1.00 75.50 87 MET A CA 1
ATOM 687 C C . MET A 1 87 ? 2.520 -6.655 -15.194 1.00 75.50 87 MET A C 1
ATOM 689 O O . MET A 1 87 ? 1.760 -5.979 -14.500 1.00 75.50 87 MET A O 1
ATOM 693 N N . TRP A 1 88 ? 2.079 -7.709 -15.891 1.00 77.31 88 TRP A N 1
ATOM 694 C CA . TRP A 1 88 ? 0.676 -8.146 -15.864 1.00 77.31 88 TRP A CA 1
ATOM 695 C C . TRP A 1 88 ? 0.215 -8.615 -14.481 1.00 77.31 88 TRP A C 1
ATOM 697 O O . TRP A 1 88 ? -0.917 -8.327 -14.094 1.00 77.31 88 TRP A O 1
ATOM 707 N N . LEU A 1 89 ? 1.082 -9.269 -13.698 1.00 83.06 89 LEU A N 1
ATOM 708 C CA . LEU A 1 89 ? 0.760 -9.615 -12.307 1.00 83.06 89 LEU A CA 1
ATOM 709 C C . LEU A 1 89 ? 0.542 -8.367 -11.445 1.00 83.06 89 LEU A C 1
ATOM 711 O O . LEU A 1 89 ? -0.379 -8.346 -10.629 1.00 83.06 89 LEU A O 1
ATOM 715 N N . SER A 1 90 ? 1.332 -7.310 -11.656 1.00 83.44 90 SER A N 1
ATOM 716 C CA . SER A 1 90 ? 1.115 -6.022 -10.988 1.00 83.44 90 SER A CA 1
ATOM 717 C C . SER A 1 90 ? -0.232 -5.397 -11.370 1.00 83.44 90 SER A C 1
ATOM 719 O O . SER A 1 90 ? -0.979 -4.958 -10.496 1.00 83.44 90 SER A O 1
ATOM 721 N N . VAL A 1 91 ? -0.601 -5.435 -12.656 1.00 83.44 91 VAL A N 1
ATOM 722 C CA . VAL A 1 91 ? -1.909 -4.951 -13.133 1.00 83.44 91 VAL A CA 1
ATOM 723 C C . VAL A 1 91 ? -3.060 -5.740 -12.502 1.00 83.44 91 VAL A C 1
ATOM 725 O O . VAL A 1 91 ? -4.021 -5.144 -12.018 1.00 83.44 91 VAL A O 1
ATOM 728 N N . ILE A 1 92 ? -2.963 -7.071 -12.442 1.00 86.06 92 ILE A N 1
ATOM 729 C CA . ILE A 1 92 ? -3.972 -7.915 -11.784 1.00 86.06 92 ILE A CA 1
ATOM 730 C C . ILE A 1 92 ? -4.066 -7.571 -10.293 1.00 86.06 92 ILE A C 1
ATOM 732 O O . ILE A 1 92 ? -5.171 -7.401 -9.776 1.00 86.06 92 ILE A O 1
ATOM 736 N N . ALA A 1 93 ? -2.931 -7.413 -9.607 1.00 84.62 93 ALA A N 1
ATOM 737 C CA . ALA A 1 93 ? -2.904 -7.012 -8.203 1.00 84.62 93 ALA A CA 1
ATOM 738 C C . ALA A 1 93 ? -3.590 -5.653 -7.985 1.00 84.62 93 ALA A C 1
ATOM 740 O O . ALA A 1 93 ? -4.371 -5.513 -7.044 1.00 84.62 93 ALA A O 1
ATOM 741 N N . ALA A 1 94 ? -3.373 -4.685 -8.882 1.00 85.94 94 ALA A N 1
ATOM 742 C CA . ALA A 1 94 ? -4.043 -3.386 -8.854 1.00 85.94 94 ALA A CA 1
ATOM 743 C C . ALA A 1 94 ? -5.565 -3.519 -9.026 1.00 85.94 94 ALA A C 1
ATOM 745 O O . ALA A 1 94 ? -6.327 -2.933 -8.258 1.00 85.94 94 ALA A O 1
ATOM 746 N N . ILE A 1 95 ? -6.022 -4.332 -9.985 1.00 87.88 95 ILE A N 1
ATOM 747 C CA . ILE A 1 95 ? -7.453 -4.589 -10.216 1.00 87.88 95 ILE A CA 1
ATOM 748 C C . ILE A 1 95 ? -8.094 -5.226 -8.979 1.00 87.88 95 ILE A C 1
ATOM 750 O O . ILE A 1 95 ? -9.175 -4.809 -8.559 1.00 87.88 95 ILE A O 1
ATOM 754 N N . VAL A 1 96 ? -7.442 -6.216 -8.367 1.00 88.25 96 VAL A N 1
ATOM 755 C CA . VAL A 1 96 ? -7.936 -6.858 -7.138 1.00 88.25 96 VAL A CA 1
ATOM 756 C C . VAL A 1 96 ? -8.012 -5.849 -5.990 1.00 88.25 96 VAL A C 1
ATOM 758 O O . VAL A 1 96 ? -9.025 -5.803 -5.295 1.00 88.25 96 VAL A O 1
ATOM 761 N N . LEU A 1 97 ? -6.993 -5.000 -5.827 1.00 87.25 97 LEU A N 1
ATOM 762 C CA . LEU A 1 97 ? -6.966 -3.924 -4.831 1.00 87.25 97 LEU A CA 1
ATOM 763 C C . LEU A 1 97 ? -8.121 -2.934 -5.010 1.00 87.25 97 LEU A C 1
ATOM 765 O O . LEU A 1 97 ? -8.800 -2.611 -4.038 1.00 87.25 97 LEU A O 1
ATOM 769 N N . VAL A 1 98 ? -8.365 -2.482 -6.242 1.00 84.94 98 VAL A N 1
ATOM 770 C CA . VAL A 1 98 ? -9.456 -1.550 -6.559 1.00 84.94 98 VAL A CA 1
ATOM 771 C C . VAL A 1 98 ? -10.811 -2.192 -6.276 1.00 84.94 98 VAL A C 1
ATOM 773 O O . VAL A 1 98 ? -11.641 -1.583 -5.606 1.00 84.94 98 VAL A O 1
ATOM 776 N N . ASN A 1 99 ? -11.032 -3.432 -6.719 1.00 86.56 99 ASN A N 1
ATOM 777 C CA . ASN A 1 99 ? -12.283 -4.145 -6.450 1.00 86.56 99 ASN A CA 1
ATOM 778 C C . ASN A 1 99 ? -12.506 -4.370 -4.953 1.00 86.56 99 ASN A C 1
ATOM 780 O O . ASN A 1 99 ? -13.620 -4.190 -4.470 1.00 86.56 99 ASN A O 1
ATOM 784 N N . TYR A 1 100 ? -11.455 -4.723 -4.211 1.00 84.00 100 TYR A N 1
ATOM 785 C CA . TYR A 1 100 ? -11.526 -4.889 -2.763 1.00 84.00 100 TYR A CA 1
ATOM 786 C C . TYR A 1 100 ? -11.880 -3.570 -2.060 1.00 84.00 100 TYR A C 1
ATOM 788 O O . TYR A 1 100 ? -12.793 -3.541 -1.238 1.00 84.00 100 TYR A O 1
ATOM 796 N N . ALA A 1 101 ? -11.228 -2.466 -2.437 1.00 80.31 101 ALA A N 1
ATOM 797 C CA . ALA A 1 101 ? -11.520 -1.144 -1.891 1.00 80.31 101 ALA A CA 1
ATOM 798 C C . ALA A 1 101 ? -12.951 -0.677 -2.219 1.00 80.31 101 ALA A C 1
ATOM 800 O O . ALA A 1 101 ? -13.638 -0.144 -1.348 1.00 80.31 101 ALA A O 1
ATOM 801 N N . LEU A 1 102 ? -13.423 -0.909 -3.450 1.00 82.94 102 LEU A N 1
ATOM 802 C CA . LEU A 1 102 ? -14.796 -0.598 -3.858 1.00 82.94 102 LEU A CA 1
ATOM 803 C C . LEU A 1 102 ? -15.820 -1.448 -3.100 1.00 82.94 102 LEU A C 1
ATOM 805 O O . LEU A 1 102 ? -16.814 -0.913 -2.614 1.00 82.94 102 LEU A O 1
ATOM 809 N N . ALA A 1 103 ? -15.580 -2.754 -2.964 1.00 82.88 103 ALA A N 1
ATOM 810 C CA . ALA A 1 103 ? -16.459 -3.648 -2.217 1.00 82.88 103 ALA A CA 1
ATOM 811 C C . ALA A 1 103 ? -16.596 -3.208 -0.751 1.00 82.88 103 ALA A C 1
ATOM 813 O O . ALA A 1 103 ? -17.711 -3.178 -0.228 1.00 82.88 103 ALA A O 1
ATOM 814 N N . GLU A 1 104 ? -15.494 -2.806 -0.111 1.00 74.88 104 GLU A N 1
ATOM 815 C CA . GLU A 1 104 ? -15.521 -2.304 1.266 1.00 74.88 104 GLU A CA 1
ATOM 816 C C . GLU A 1 104 ? -16.254 -0.956 1.369 1.00 74.88 104 GLU A C 1
ATOM 818 O O . GLU A 1 104 ? -17.068 -0.764 2.275 1.00 74.88 104 GLU A O 1
ATOM 823 N N . LEU A 1 105 ? -16.049 -0.048 0.405 1.00 75.06 105 LEU A N 1
ATOM 824 C CA . LEU A 1 105 ? -16.770 1.227 0.333 1.00 75.06 105 LEU A CA 1
ATOM 825 C C . LEU A 1 105 ? -18.288 1.009 0.245 1.00 75.06 105 LEU A C 1
ATOM 827 O O . LEU A 1 105 ? -19.049 1.631 0.986 1.00 75.06 105 LEU A O 1
ATOM 831 N N . PHE A 1 106 ? -18.740 0.098 -0.622 1.00 76.75 106 PHE A N 1
ATOM 832 C CA . PHE A 1 106 ? -20.162 -0.224 -0.752 1.00 76.75 106 PHE A CA 1
ATOM 833 C C . PHE A 1 106 ? -20.727 -0.948 0.472 1.00 76.75 106 PHE A C 1
ATOM 835 O O . PHE A 1 106 ? -21.904 -0.765 0.784 1.00 76.75 106 PHE A O 1
ATOM 842 N N . ARG A 1 107 ? -19.921 -1.754 1.173 1.00 74.06 107 ARG A N 1
ATOM 843 C CA . ARG A 1 107 ? -20.349 -2.427 2.406 1.00 74.06 107 ARG A CA 1
ATOM 844 C C . ARG A 1 107 ? -20.600 -1.424 3.531 1.00 74.06 107 ARG A C 1
ATOM 846 O O . ARG A 1 107 ? -21.629 -1.520 4.190 1.00 74.06 107 ARG A O 1
ATOM 853 N N . ASN A 1 108 ? -19.714 -0.442 3.687 1.00 63.19 108 ASN A N 1
ATOM 854 C CA . ASN A 1 108 ? -19.823 0.586 4.725 1.00 63.19 108 ASN A CA 1
ATOM 855 C C . ASN A 1 108 ? -20.868 1.672 4.416 1.00 63.19 108 ASN A C 1
ATOM 857 O O . ASN A 1 108 ? -21.370 2.292 5.341 1.00 63.19 108 ASN A O 1
ATOM 861 N N . ASN A 1 109 ? -21.235 1.896 3.148 1.00 58.62 109 ASN A N 1
ATOM 862 C CA . ASN A 1 109 ? -22.318 2.827 2.784 1.00 58.62 109 ASN A CA 1
ATOM 863 C C . ASN A 1 109 ? -23.735 2.236 2.932 1.00 58.62 109 ASN A C 1
ATOM 865 O O . ASN A 1 109 ? -24.713 2.954 2.739 1.00 58.62 109 ASN A O 1
ATOM 869 N N . ARG A 1 110 ? -23.868 0.928 3.195 1.00 51.81 110 ARG A N 1
ATOM 870 C CA . ARG A 1 110 ? -25.169 0.268 3.414 1.00 51.81 110 ARG A CA 1
ATOM 871 C C . ARG A 1 110 ? -25.594 0.218 4.888 1.00 51.81 110 ARG A C 1
ATOM 873 O O . ARG A 1 110 ? -26.716 -0.214 5.142 1.00 51.81 110 ARG A O 1
ATOM 880 N N . SER A 1 111 ? -24.722 0.607 5.822 1.00 43.53 111 SER A N 1
ATOM 881 C CA . SER A 1 111 ? -25.033 0.769 7.253 1.00 43.53 111 SER A CA 1
ATOM 882 C C . SER A 1 111 ? -25.395 2.209 7.570 1.00 43.53 111 SER A C 1
ATOM 884 O O . SER A 1 111 ? -26.347 2.409 8.348 1.00 43.53 111 SER A O 1
#

Sequence (111 aa):
MAELIITVICALLAVLCLIYGIFAWHYRGPILMNKYLLASDEEKRALARQPKEERNADYRYAAKISFAIALMWLMAGLGIITDILLMWLSVIAAIVLVNYALAELFRNNRS

Radius of gyration: 16.61 Å; Cα contacts (8 Å, |Δi|>4): 100; chains: 1; bounding box: 43×29×42 Å

Mean predicted aligned error: 8.01 Å

pLDDT: mean 78.06, std 11.52, range [43.53, 92.62]

Secondary structure (DSSP, 8-state):
-HHHHHHHHHHHHHHHHHHHHHHHHTT-S--TTSGGGTS-HHHHHHHHTS-HHHHHHHHHHHHHHHHHHHHHHHHHHHHHHH-HHHHHHHHHHHHHHHHHHHHHHHHHTT-

Solvent-accessible surface area (backbone atoms only — not comparable to full-atom values): 5822 Å² total; per-residue (Å²): 111,68,68,60,52,52,29,52,51,24,46,51,51,14,51,54,27,39,55,51,15,54,36,21,62,69,73,39,80,82,62,88,87,40,64,67,80,80,40,51,80,66,51,44,54,54,60,70,66,52,55,71,66,61,55,52,48,53,25,47,50,50,13,51,53,25,40,53,52,14,51,25,26,44,31,36,26,48,12,75,75,73,42,69,72,39,33,53,52,16,51,52,46,49,52,53,51,51,52,51,53,50,52,51,51,57,58,64,72,74,113